Protein AF-A0A7S2FM42-F1 (afdb_monomer_lite)

pLDDT: mean 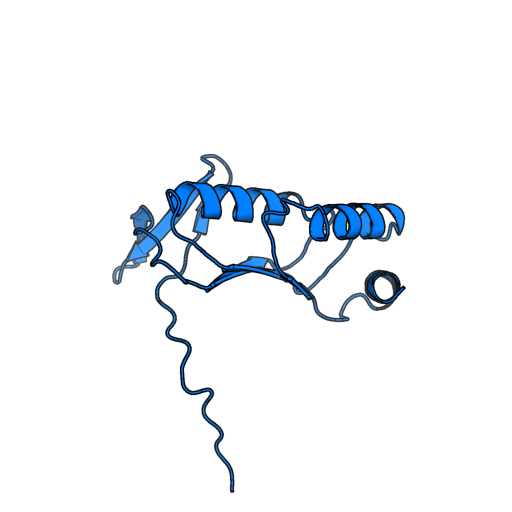88.16, std 14.54, range [32.62, 98.06]

Structure (mmCIF, N/CA/C/O backbone):
data_AF-A0A7S2FM42-F1
#
_entry.id   AF-A0A7S2FM42-F1
#
loop_
_atom_site.group_PDB
_atom_site.id
_atom_site.type_symbol
_atom_site.label_atom_id
_atom_site.label_alt_id
_atom_site.label_comp_id
_atom_site.label_asym_id
_atom_site.label_entity_id
_atom_site.label_seq_id
_atom_site.pdbx_PDB_ins_code
_atom_site.Cartn_x
_atom_site.Cartn_y
_atom_site.Cartn_z
_atom_site.occupancy
_atom_site.B_iso_or_equiv
_atom_site.auth_seq_id
_atom_site.auth_comp_id
_atom_site.auth_asym_id
_atom_site.auth_atom_id
_atom_site.pdbx_PDB_model_num
ATOM 1 N N . MET A 1 1 ? -29.085 -15.189 -14.850 1.00 33.75 1 MET A N 1
ATOM 2 C CA . MET A 1 1 ? -27.681 -15.634 -14.704 1.00 33.75 1 MET A CA 1
ATOM 3 C C . MET A 1 1 ? -26.796 -14.422 -14.967 1.00 33.75 1 MET A C 1
ATOM 5 O O . MET A 1 1 ? -27.003 -13.816 -16.000 1.00 33.75 1 MET A O 1
ATOM 9 N N . ALA A 1 2 ? -25.873 -13.952 -14.138 1.00 32.62 2 ALA A N 1
ATOM 10 C CA . ALA A 1 2 ? -25.564 -14.161 -12.731 1.00 32.62 2 ALA A CA 1
ATOM 11 C C . ALA A 1 2 ? -25.029 -12.802 -12.232 1.00 32.62 2 ALA A C 1
ATOM 13 O O . ALA A 1 2 ? -24.057 -12.291 -12.781 1.00 32.62 2 ALA A O 1
ATOM 14 N N . THR A 1 3 ? -25.687 -12.200 -11.241 1.00 33.09 3 THR A N 1
ATOM 15 C CA . THR A 1 3 ? -25.198 -10.997 -10.555 1.00 33.09 3 THR A CA 1
ATOM 16 C C . THR A 1 3 ? -24.491 -11.469 -9.295 1.00 33.09 3 THR A C 1
ATOM 18 O O . THR A 1 3 ? -25.123 -11.637 -8.253 1.00 33.09 3 THR A O 1
ATOM 21 N N . THR A 1 4 ? -23.196 -11.757 -9.383 1.00 38.56 4 THR A N 1
ATOM 22 C CA . THR A 1 4 ? -22.404 -12.071 -8.190 1.00 38.56 4 THR A CA 1
ATOM 23 C C . THR A 1 4 ? -21.999 -10.755 -7.535 1.00 38.56 4 THR A C 1
ATOM 25 O O . THR A 1 4 ? -20.973 -10.166 -7.854 1.00 38.56 4 THR A O 1
ATOM 28 N N . LEU A 1 5 ? -22.852 -10.268 -6.634 1.00 39.66 5 LEU A N 1
ATOM 29 C CA . LEU A 1 5 ? -22.467 -9.308 -5.602 1.00 39.66 5 LEU A CA 1
ATOM 30 C C . LEU A 1 5 ? -21.277 -9.892 -4.824 1.00 39.66 5 LEU A C 1
ATOM 32 O O . LEU A 1 5 ? -21.400 -10.982 -4.258 1.00 39.66 5 LEU A O 1
ATOM 36 N N . LEU A 1 6 ? -20.160 -9.158 -4.768 1.00 42.66 6 LEU A N 1
ATOM 37 C CA . LEU A 1 6 ? -19.118 -9.311 -3.746 1.00 42.66 6 LEU A CA 1
ATOM 38 C C . LEU A 1 6 ? -19.762 -9.061 -2.369 1.00 42.66 6 LEU A C 1
ATOM 40 O O . LEU A 1 6 ? -19.735 -7.956 -1.835 1.00 42.66 6 LEU A O 1
ATOM 44 N N . HIS A 1 7 ? -20.430 -10.075 -1.820 1.00 48.62 7 HIS A N 1
ATOM 45 C CA . HIS A 1 7 ? -20.963 -10.052 -0.465 1.00 48.62 7 HIS A CA 1
ATOM 46 C C . HIS A 1 7 ? -19.790 -10.098 0.521 1.00 48.62 7 HIS A C 1
ATOM 48 O O . HIS A 1 7 ? -19.074 -11.094 0.566 1.00 48.62 7 HIS A O 1
ATOM 54 N N . GLY A 1 8 ? -19.621 -9.053 1.337 1.00 56.41 8 GLY A N 1
ATOM 55 C CA . GLY A 1 8 ? -18.959 -9.200 2.641 1.00 56.41 8 GLY A CA 1
ATOM 56 C C . GLY A 1 8 ? -17.964 -8.122 3.064 1.00 56.41 8 GLY A C 1
ATOM 57 O O . GLY A 1 8 ? -17.691 -8.029 4.256 1.00 56.41 8 GLY A O 1
ATOM 58 N N . LEU A 1 9 ? -17.447 -7.281 2.164 1.00 59.00 9 LEU A N 1
ATOM 59 C CA . LEU A 1 9 ? -16.502 -6.225 2.555 1.00 59.00 9 LEU A CA 1
ATOM 60 C C . LEU A 1 9 ? -17.241 -4.908 2.804 1.00 59.00 9 LEU A C 1
ATOM 62 O O . LEU A 1 9 ? -17.676 -4.230 1.874 1.00 59.00 9 LEU A O 1
ATOM 66 N N . LYS A 1 10 ? -17.394 -4.547 4.079 1.00 74.69 10 LYS A N 1
ATOM 67 C CA . LYS A 1 10 ? -17.935 -3.251 4.490 1.00 74.69 10 LYS A CA 1
ATOM 68 C C . LYS A 1 10 ? -16.791 -2.244 4.572 1.00 74.69 10 LYS A C 1
ATOM 70 O O . LYS A 1 10 ? -15.897 -2.398 5.397 1.00 74.69 10 LYS A O 1
ATOM 75 N N . LEU A 1 11 ? -16.833 -1.198 3.748 1.00 80.50 11 LEU A N 1
ATOM 76 C CA . LEU A 1 11 ? -15.930 -0.061 3.912 1.00 80.50 11 LEU A CA 1
ATOM 77 C C . LEU A 1 11 ? -16.267 0.647 5.231 1.00 80.50 11 LEU A C 1
ATOM 79 O O . LEU A 1 11 ? -17.344 1.226 5.369 1.00 80.50 11 LEU A O 1
ATOM 83 N N . GLU A 1 12 ? -15.361 0.578 6.204 1.00 82.75 12 GLU A N 1
ATOM 84 C CA . GLU A 1 12 ? -15.565 1.205 7.515 1.00 82.75 12 GLU A CA 1
ATOM 85 C C . GLU A 1 12 ? -15.205 2.692 7.506 1.00 82.75 12 GLU A C 1
ATOM 87 O O . GLU A 1 12 ? -15.926 3.512 8.075 1.00 82.75 12 GLU A O 1
ATOM 92 N N . GLN A 1 13 ? -14.085 3.044 6.869 1.00 86.19 13 GLN A N 1
ATOM 93 C CA . GLN A 1 13 ? -13.562 4.407 6.858 1.00 86.19 13 GLN A CA 1
ATOM 94 C C . GLN A 1 13 ? -12.631 4.666 5.674 1.00 86.19 13 GLN A C 1
ATOM 96 O O . GLN A 1 13 ? -11.925 3.771 5.213 1.00 86.19 13 GLN A O 1
ATOM 101 N N . VAL A 1 14 ? -12.594 5.926 5.237 1.00 89.62 14 VAL A N 1
ATOM 102 C CA . VAL A 1 14 ? -11.571 6.454 4.329 1.00 89.62 14 VAL A CA 1
ATOM 103 C C . VAL A 1 14 ? -10.648 7.348 5.142 1.00 89.62 14 VAL A C 1
ATOM 105 O O . VAL A 1 14 ? -11.099 8.306 5.778 1.00 89.62 14 VAL A O 1
ATOM 108 N N . LEU A 1 15 ? -9.361 7.016 5.124 1.00 91.69 15 LEU A N 1
ATOM 109 C CA . LEU A 1 15 ? -8.328 7.734 5.854 1.00 91.69 15 LEU A CA 1
ATOM 110 C C . LEU A 1 15 ? -7.390 8.449 4.890 1.00 91.69 15 LEU A C 1
ATOM 112 O O . LEU A 1 15 ? -7.035 7.930 3.836 1.00 91.69 15 LEU A O 1
ATOM 116 N N . PHE A 1 16 ? -6.954 9.631 5.300 1.00 90.12 16 PHE A N 1
ATOM 117 C CA . PHE A 1 16 ? -5.937 10.423 4.632 1.00 90.12 16 PHE A CA 1
ATOM 118 C C . PHE A 1 16 ? -4.750 10.563 5.575 1.00 90.12 16 PHE A C 1
ATOM 120 O O . PHE A 1 16 ? -4.923 10.884 6.753 1.00 90.12 16 PHE A O 1
ATOM 127 N N . ILE A 1 17 ? -3.546 10.341 5.058 1.00 88.12 17 ILE A N 1
ATOM 128 C CA . ILE A 1 17 ? -2.315 10.613 5.797 1.00 88.12 17 ILE A CA 1
ATOM 129 C C . ILE A 1 17 ? -1.868 12.021 5.443 1.00 88.12 17 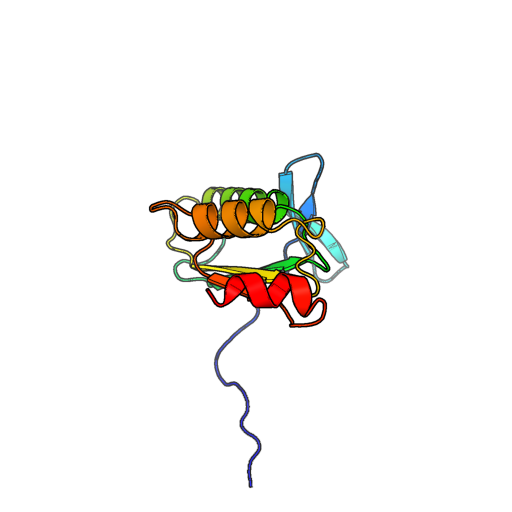ILE A C 1
ATOM 131 O O . ILE A 1 17 ? -1.577 12.331 4.288 1.00 88.12 17 ILE A O 1
ATOM 135 N N . ASP A 1 18 ? -1.812 12.875 6.453 1.00 84.50 18 ASP A N 1
ATOM 136 C CA . ASP A 1 18 ? -1.220 14.195 6.332 1.00 84.50 18 ASP A CA 1
ATOM 137 C C . ASP A 1 18 ? 0.304 14.051 6.205 1.00 84.50 18 ASP A C 1
ATOM 139 O O . ASP A 1 18 ? 0.955 13.489 7.087 1.00 84.50 18 ASP A O 1
ATOM 143 N N . LYS A 1 19 ? 0.875 14.497 5.082 1.00 73.75 19 LYS A N 1
ATOM 144 C CA . LYS A 1 19 ? 2.291 14.254 4.757 1.00 73.75 19 LYS A CA 1
ATOM 145 C C . LYS A 1 19 ? 3.253 14.997 5.690 1.00 73.75 19 LYS A C 1
ATOM 147 O O . LYS A 1 19 ? 4.348 14.491 5.932 1.00 73.75 19 LYS A O 1
ATOM 152 N N . ASP A 1 20 ? 2.830 16.131 6.243 1.00 79.88 20 ASP A N 1
ATOM 153 C CA . ASP A 1 20 ? 3.664 16.978 7.098 1.00 79.88 20 ASP A CA 1
ATOM 154 C C . ASP A 1 20 ? 3.654 16.475 8.543 1.00 79.88 20 ASP A C 1
ATOM 156 O O . ASP A 1 20 ? 4.692 16.350 9.191 1.00 79.88 20 ASP A O 1
ATOM 160 N N . THR A 1 21 ? 2.468 16.131 9.044 1.00 82.12 21 THR A N 1
ATOM 161 C CA . THR A 1 21 ? 2.265 15.738 10.447 1.00 82.12 21 THR A CA 1
ATOM 162 C C . THR A 1 21 ? 2.269 14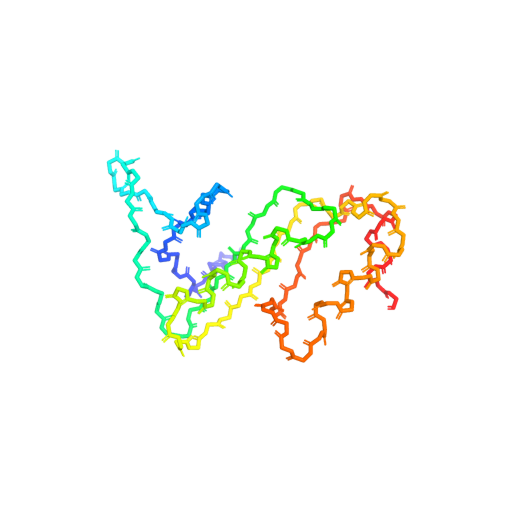.228 10.667 1.00 82.12 21 THR A C 1
ATOM 164 O O . THR A 1 21 ? 2.335 13.777 11.810 1.00 82.12 21 THR A O 1
ATOM 167 N N . ARG A 1 22 ? 2.182 13.433 9.592 1.00 79.62 22 ARG A N 1
ATOM 168 C CA . ARG A 1 22 ? 1.998 11.969 9.611 1.00 79.62 22 ARG A CA 1
ATOM 169 C C . ARG A 1 22 ? 0.778 11.517 10.417 1.00 79.62 22 ARG A C 1
ATOM 171 O O . ARG A 1 22 ? 0.728 10.389 10.901 1.00 79.62 22 ARG A O 1
ATOM 178 N N . GLN A 1 23 ? -0.209 12.396 10.572 1.00 86.81 23 GLN A N 1
ATOM 179 C CA . GLN A 1 23 ? -1.448 12.088 11.274 1.00 86.81 23 GLN A CA 1
ATOM 180 C C . GLN A 1 23 ? -2.465 11.468 10.318 1.00 86.81 23 GLN A C 1
ATOM 182 O O . GLN A 1 23 ? -2.649 11.943 9.195 1.00 86.81 23 GLN A O 1
ATOM 187 N N . LEU A 1 24 ? -3.158 10.434 10.797 1.00 91.56 24 LEU A N 1
ATOM 188 C CA . LEU A 1 24 ? -4.314 9.864 10.117 1.00 91.56 24 LEU A CA 1
ATOM 189 C C . LEU A 1 24 ? -5.540 10.733 10.386 1.00 91.56 24 LEU A C 1
ATOM 191 O O . LEU A 1 24 ? -5.925 10.981 11.533 1.00 91.56 24 LEU A O 1
ATOM 195 N N . LYS A 1 25 ? -6.159 11.186 9.303 1.00 91.31 25 LYS A N 1
ATOM 196 C CA . LYS A 1 25 ? -7.348 12.029 9.315 1.00 91.31 25 LYS A CA 1
ATOM 197 C C . LYS A 1 25 ? -8.460 11.341 8.538 1.00 91.31 25 LYS A C 1
ATOM 199 O O . LYS A 1 25 ? -8.203 10.580 7.613 1.00 91.31 25 LYS A O 1
ATOM 204 N N . SER A 1 26 ? -9.698 11.626 8.894 1.00 90.19 26 SER A N 1
ATOM 205 C CA . SER A 1 26 ? -10.880 11.234 8.130 1.00 90.19 26 SER A CA 1
ATOM 206 C C . SER A 1 26 ? -11.709 12.474 7.815 1.00 90.19 26 SER A C 1
ATOM 208 O O . SER A 1 26 ? -11.418 13.567 8.311 1.00 90.19 26 SER A O 1
ATOM 210 N N . ARG A 1 27 ? -12.718 12.323 6.961 1.00 87.75 27 ARG A N 1
ATOM 211 C CA . ARG A 1 27 ? -13.753 13.340 6.779 1.00 87.75 27 ARG A CA 1
ATOM 212 C C . ARG A 1 27 ? -15.052 12.821 7.374 1.00 87.75 27 ARG A C 1
ATOM 214 O O . ARG A 1 27 ? -15.396 11.662 7.149 1.00 87.75 27 ARG A O 1
ATOM 221 N N . ASP A 1 28 ? -15.733 13.654 8.150 1.00 85.00 28 ASP A N 1
ATOM 222 C CA . ASP A 1 28 ? -17.080 13.341 8.625 1.00 85.00 28 ASP A CA 1
ATOM 223 C C . ASP A 1 28 ? -18.129 13.516 7.509 1.00 85.00 28 ASP A C 1
ATOM 225 O O . ASP A 1 28 ? -17.796 13.807 6.356 1.00 85.00 28 ASP A O 1
ATOM 229 N N . SER A 1 29 ? -19.404 13.300 7.845 1.00 84.25 29 SER A N 1
ATOM 230 C CA . SER A 1 29 ? -20.528 13.426 6.907 1.00 84.25 29 SER A CA 1
ATOM 231 C C . SER A 1 29 ? -20.669 14.823 6.304 1.00 84.25 29 SER A C 1
ATOM 233 O O . SER A 1 29 ? -21.204 14.949 5.206 1.00 84.25 29 SER A O 1
ATOM 235 N N . ASP A 1 30 ? -20.154 15.846 6.987 1.00 87.75 30 ASP A N 1
ATOM 236 C CA . ASP A 1 30 ? -20.198 17.243 6.554 1.00 87.75 30 ASP A CA 1
ATOM 237 C C . ASP A 1 30 ? -18.913 17.642 5.802 1.00 87.75 30 ASP A C 1
ATOM 239 O O . ASP A 1 30 ? -18.715 18.800 5.430 1.00 87.75 30 ASP A O 1
ATOM 243 N N . GLY A 1 31 ? -18.015 16.678 5.564 1.00 84.31 31 GLY A N 1
ATOM 244 C CA . GLY A 1 31 ? -16.754 16.869 4.857 1.00 84.31 31 GLY A CA 1
ATOM 245 C C . GLY A 1 31 ? -15.653 17.516 5.698 1.00 84.31 31 GLY A C 1
ATOM 246 O O . GLY A 1 31 ? -14.574 17.796 5.163 1.00 84.31 31 GLY A O 1
ATOM 247 N N . LYS A 1 32 ? -15.877 17.742 6.998 1.00 88.19 32 LYS A N 1
ATOM 248 C CA . LYS A 1 32 ? -14.888 18.339 7.893 1.00 88.19 32 LYS A CA 1
ATOM 249 C C . LYS A 1 32 ? -13.810 17.319 8.231 1.00 88.19 32 LYS A C 1
ATOM 251 O O . LYS A 1 32 ? -14.073 16.151 8.505 1.00 88.19 32 LYS A O 1
ATOM 256 N N . VAL A 1 33 ? -12.566 17.788 8.227 1.00 86.44 33 VAL A N 1
ATOM 257 C CA . VAL A 1 33 ? -11.410 16.967 8.576 1.00 86.44 33 VAL A CA 1
ATOM 258 C C . VAL A 1 33 ? -11.379 16.742 10.086 1.00 86.44 33 VAL A C 1
ATOM 260 O O . VAL A 1 33 ? -11.310 17.694 10.865 1.00 86.44 33 VAL A O 1
ATOM 263 N N . VAL A 1 34 ? -11.407 15.476 10.490 1.00 88.88 34 VAL A N 1
ATOM 264 C CA . VAL A 1 34 ? -11.356 15.029 11.886 1.00 88.88 34 VAL A CA 1
ATOM 265 C C . VAL A 1 34 ? -10.267 13.970 12.059 1.00 88.88 34 VAL A C 1
ATOM 267 O O . VAL A 1 34 ? -9.763 13.413 11.083 1.00 88.88 34 VAL A O 1
ATOM 270 N N . TYR A 1 35 ? -9.879 13.680 13.300 1.00 86.50 35 TYR A N 1
ATOM 271 C CA . TYR A 1 35 ? -8.937 12.595 13.578 1.00 86.50 35 TYR A CA 1
ATOM 272 C C . TYR A 1 35 ? -9.523 11.232 13.195 1.00 86.50 35 TYR A C 1
ATOM 274 O O . TYR A 1 35 ? -10.734 11.016 13.274 1.00 86.50 35 TYR A O 1
ATOM 282 N N . ALA A 1 36 ? -8.661 10.317 12.752 1.00 87.12 36 ALA A N 1
ATOM 283 C CA . ALA A 1 36 ? -9.064 8.954 12.436 1.00 87.12 36 ALA A CA 1
ATOM 284 C C . ALA A 1 36 ? -9.614 8.232 13.673 1.00 87.12 36 ALA A C 1
ATOM 286 O O . ALA A 1 36 ? -9.069 8.343 14.773 1.00 87.12 36 ALA A O 1
ATOM 287 N N . LYS A 1 37 ? -10.684 7.459 13.477 1.00 86.88 37 LYS A N 1
ATOM 288 C CA . LYS A 1 37 ? -11.214 6.569 14.514 1.00 86.88 37 LYS A CA 1
ATOM 289 C C . LYS A 1 37 ? -10.269 5.374 14.694 1.00 86.88 37 LYS A C 1
ATOM 291 O O . LYS A 1 37 ? -9.527 5.048 13.760 1.00 86.88 37 LYS A O 1
ATOM 296 N N . PRO A 1 38 ? -10.277 4.706 15.861 1.00 85.88 38 PRO A N 1
ATOM 297 C CA . PRO A 1 38 ? -9.566 3.443 16.030 1.00 85.88 38 PRO A CA 1
ATOM 298 C C . PRO A 1 38 ? -9.943 2.439 14.935 1.00 85.88 38 PRO A C 1
ATOM 300 O O . PRO A 1 38 ? -11.075 2.440 14.449 1.00 85.88 38 PRO A O 1
ATOM 303 N N . VAL A 1 39 ? -8.984 1.609 14.534 1.00 87.44 39 VAL A N 1
ATOM 304 C CA . VAL A 1 39 ? -9.215 0.525 13.573 1.00 87.44 39 VAL A CA 1
ATOM 305 C C . VAL A 1 39 ? -9.633 -0.731 14.327 1.00 87.44 39 VAL A C 1
ATOM 307 O O . VAL A 1 39 ? -9.026 -1.064 15.343 1.00 87.44 39 VAL A O 1
ATOM 310 N N . SER A 1 40 ? -10.662 -1.410 13.825 1.00 86.81 40 SER A N 1
ATOM 311 C CA . SER A 1 40 ? -11.165 -2.667 14.379 1.00 86.81 40 SER A CA 1
ATOM 312 C C . SER A 1 40 ? -10.101 -3.774 14.330 1.00 86.81 40 SER A C 1
ATOM 314 O O . SER A 1 40 ? -9.316 -3.858 13.383 1.00 86.81 40 SER A O 1
ATOM 316 N N . GLU A 1 41 ? -10.090 -4.660 15.325 1.00 89.25 41 GLU A N 1
ATOM 317 C CA . GLU A 1 41 ? -9.272 -5.875 15.275 1.00 89.25 41 GLU A CA 1
ATOM 318 C C . GLU A 1 41 ? -9.695 -6.762 14.091 1.00 89.25 41 GLU A C 1
ATOM 320 O O . GLU A 1 41 ? -10.879 -6.893 13.783 1.00 89.25 41 GLU A O 1
ATOM 325 N N . GLY A 1 42 ? -8.718 -7.334 13.391 1.00 89.69 42 GLY A N 1
ATOM 326 C CA . GLY A 1 42 ? -8.919 -8.116 12.172 1.00 89.69 42 GLY A CA 1
ATOM 327 C C . GLY A 1 42 ? -9.202 -7.281 10.920 1.00 89.69 42 GLY A C 1
ATOM 328 O O . GLY A 1 42 ? -9.421 -7.856 9.854 1.00 89.69 42 GLY A O 1
ATOM 329 N N . ALA A 1 43 ? -9.194 -5.945 11.004 1.00 90.88 43 ALA A N 1
ATOM 330 C CA . ALA A 1 43 ? -9.467 -5.100 9.847 1.00 90.88 43 ALA A CA 1
ATOM 331 C C . ALA A 1 43 ? -8.420 -5.274 8.737 1.00 90.88 43 ALA A C 1
ATOM 333 O O . ALA A 1 43 ? -7.218 -5.416 8.986 1.00 90.88 43 ALA A O 1
ATOM 334 N N . HIS A 1 44 ? -8.888 -5.176 7.493 1.00 93.69 44 HIS A N 1
ATOM 335 C CA . HIS A 1 44 ? -8.035 -5.083 6.315 1.00 93.69 44 HIS A CA 1
ATOM 336 C C . HIS A 1 44 ? -7.944 -3.626 5.864 1.00 93.69 44 HIS A C 1
ATOM 338 O O . HIS A 1 44 ? -8.935 -3.009 5.477 1.00 93.69 44 HIS A O 1
ATOM 344 N N . VAL A 1 45 ? -6.739 -3.071 5.921 1.00 94.75 45 VAL A N 1
ATOM 345 C CA . VAL A 1 45 ? -6.408 -1.736 5.438 1.00 94.75 45 VAL A CA 1
ATOM 346 C C . VAL A 1 45 ? -5.781 -1.832 4.052 1.00 94.75 45 VAL A C 1
ATOM 348 O O . VAL A 1 45 ? -4.765 -2.503 3.866 1.00 94.75 45 VAL A O 1
ATOM 351 N N . LEU A 1 46 ? -6.356 -1.109 3.092 1.00 96.31 46 LEU A N 1
ATOM 352 C CA . LEU A 1 46 ? -5.782 -0.911 1.767 1.00 96.31 46 LEU A CA 1
ATOM 353 C C . LEU A 1 46 ? -5.191 0.499 1.664 1.00 96.31 46 LEU A C 1
ATOM 355 O O . LEU A 1 46 ? -5.913 1.489 1.755 1.00 96.31 46 LEU A O 1
ATOM 359 N N . ILE A 1 47 ? -3.883 0.584 1.443 1.00 96.75 47 ILE A N 1
ATOM 360 C CA . ILE A 1 47 ? -3.190 1.824 1.086 1.00 96.75 47 ILE A CA 1
ATOM 361 C C . ILE A 1 47 ? -3.268 1.963 -0.432 1.00 96.75 47 ILE A C 1
ATOM 363 O O . ILE A 1 47 ? -2.769 1.098 -1.145 1.00 96.75 47 ILE A O 1
ATOM 367 N N . ALA A 1 48 ? -3.883 3.034 -0.922 1.00 95.62 48 ALA A N 1
ATOM 368 C CA . ALA A 1 48 ? -3.994 3.308 -2.350 1.00 95.62 48 ALA A CA 1
ATOM 369 C C . ALA A 1 48 ? -3.205 4.571 -2.711 1.00 95.62 48 ALA A C 1
ATOM 371 O O . ALA A 1 48 ? -3.353 5.595 -2.043 1.00 95.62 48 ALA A O 1
ATOM 372 N N . ASP A 1 49 ? -2.398 4.494 -3.767 1.00 95.62 49 ASP A N 1
ATOM 373 C CA . ASP A 1 49 ? -1.710 5.642 -4.370 1.00 95.62 49 ASP A CA 1
ATOM 374 C C . ASP A 1 49 ? -1.785 5.541 -5.902 1.00 95.62 49 ASP A C 1
ATOM 376 O O . ASP A 1 49 ? -2.019 4.462 -6.458 1.00 95.62 49 ASP A O 1
ATOM 380 N N . ASP A 1 50 ? -1.620 6.650 -6.613 1.00 96.44 50 ASP A N 1
ATOM 381 C CA . ASP A 1 50 ? -1.649 6.640 -8.079 1.00 96.44 50 ASP A CA 1
ATOM 382 C C . ASP A 1 50 ? -0.365 6.028 -8.659 1.00 96.44 50 ASP A C 1
ATOM 384 O O . ASP A 1 50 ? -0.429 5.177 -9.552 1.00 96.44 50 ASP A O 1
ATOM 388 N N . PHE A 1 51 ? 0.795 6.371 -8.097 1.00 97.00 51 PHE A N 1
ATOM 389 C CA . PHE A 1 51 ? 2.078 5.789 -8.466 1.00 97.00 51 PHE A CA 1
ATOM 390 C C . PHE A 1 51 ? 3.035 5.626 -7.284 1.00 97.00 51 PHE A C 1
ATOM 392 O O . PHE A 1 51 ? 2.907 6.249 -6.233 1.00 97.00 51 PHE A O 1
ATOM 399 N N . THR A 1 52 ? 4.075 4.813 -7.470 1.00 97.12 52 THR A N 1
ATOM 400 C CA . THR A 1 52 ? 5.222 4.825 -6.560 1.00 97.12 52 THR A CA 1
ATOM 401 C C . THR A 1 52 ? 6.545 4.597 -7.278 1.00 97.12 52 THR A C 1
ATOM 403 O O . THR A 1 52 ? 6.630 3.827 -8.232 1.00 97.12 52 THR A O 1
ATOM 406 N N . ASN A 1 53 ? 7.592 5.267 -6.793 1.00 95.12 53 ASN A N 1
ATOM 407 C CA . ASN A 1 53 ? 8.970 5.025 -7.213 1.00 95.12 53 ASN A CA 1
ATOM 408 C C . ASN A 1 53 ? 9.590 3.927 -6.344 1.00 95.12 53 ASN A C 1
ATOM 410 O O . ASN A 1 53 ? 9.747 2.799 -6.777 1.00 95.12 53 ASN A O 1
ATOM 414 N N . SER A 1 54 ? 9.903 4.230 -5.086 1.00 91.19 54 SER A N 1
ATOM 415 C CA . SER A 1 54 ? 10.595 3.300 -4.183 1.00 91.19 54 SER A CA 1
ATOM 416 C C . SER A 1 54 ? 9.679 2.563 -3.203 1.00 91.19 54 SER A C 1
ATOM 418 O O . SER A 1 54 ? 10.170 1.807 -2.370 1.00 91.19 54 SER A O 1
ATOM 420 N N . GLY A 1 55 ? 8.377 2.864 -3.183 1.00 94.62 55 GLY A N 1
ATOM 421 C CA . GLY A 1 55 ? 7.459 2.379 -2.151 1.00 94.62 55 GLY A CA 1
ATOM 422 C C . GLY A 1 55 ? 7.608 3.039 -0.778 1.00 94.62 55 GLY A C 1
ATOM 423 O O . GLY A 1 55 ? 6.820 2.742 0.114 1.00 94.62 55 GLY A O 1
ATOM 424 N N . SER A 1 56 ? 8.572 3.946 -0.569 1.00 93.81 56 SER A N 1
ATOM 425 C CA . SER A 1 56 ? 8.864 4.511 0.762 1.00 93.81 56 SER A CA 1
ATOM 426 C C . SER A 1 56 ? 7.634 5.128 1.433 1.00 93.81 56 SER A C 1
ATOM 428 O O . SER A 1 56 ? 7.406 4.903 2.619 1.00 93.81 56 SER A O 1
ATOM 430 N N . THR A 1 57 ? 6.813 5.863 0.678 1.00 93.19 57 THR A N 1
ATOM 431 C CA . THR A 1 57 ? 5.558 6.442 1.180 1.00 93.19 57 THR A CA 1
ATOM 432 C C . THR A 1 57 ? 4.558 5.363 1.599 1.00 93.19 57 THR A C 1
ATOM 434 O O . THR A 1 57 ? 3.932 5.507 2.644 1.00 93.19 57 THR A O 1
ATOM 437 N N . LEU A 1 58 ? 4.459 4.261 0.846 1.00 96.44 58 LEU A N 1
ATOM 438 C CA . LEU A 1 58 ? 3.565 3.140 1.153 1.00 96.44 58 LEU A CA 1
ATOM 439 C C . LEU A 1 58 ? 3.986 2.439 2.449 1.00 96.44 58 LEU A C 1
ATOM 441 O O . LEU A 1 58 ? 3.162 2.230 3.334 1.00 96.44 58 LEU A O 1
ATOM 445 N N . PHE A 1 59 ? 5.277 2.131 2.600 1.00 96.88 59 PHE A N 1
ATOM 446 C CA . PHE A 1 59 ? 5.794 1.507 3.822 1.00 96.88 59 PHE A CA 1
ATOM 447 C C . PHE A 1 59 ? 5.620 2.422 5.043 1.00 96.88 59 PHE A C 1
ATOM 449 O O . PHE A 1 59 ? 5.137 1.976 6.079 1.00 96.88 59 PHE A O 1
ATOM 456 N N . ASN A 1 60 ? 5.912 3.721 4.907 1.00 94.56 60 ASN A N 1
ATOM 457 C CA . ASN A 1 60 ? 5.694 4.694 5.983 1.00 94.56 60 ASN A CA 1
ATOM 458 C C . ASN A 1 60 ? 4.207 4.827 6.360 1.00 94.56 60 ASN A C 1
ATOM 460 O O . ASN A 1 60 ? 3.874 5.035 7.531 1.00 94.56 60 ASN A O 1
ATOM 464 N N . ALA A 1 61 ? 3.308 4.720 5.378 1.00 94.50 61 ALA A N 1
ATOM 465 C CA . ALA A 1 61 ? 1.870 4.706 5.603 1.00 94.50 61 ALA A CA 1
ATOM 466 C C . ALA A 1 61 ? 1.436 3.444 6.361 1.00 94.50 61 ALA A C 1
ATOM 468 O O . ALA A 1 61 ? 0.689 3.545 7.334 1.00 94.50 61 ALA A O 1
ATOM 469 N N . ALA A 1 62 ? 1.964 2.279 5.984 1.00 95.69 62 ALA A N 1
ATOM 470 C CA . ALA A 1 62 ? 1.710 1.020 6.675 1.00 95.69 62 ALA A CA 1
ATOM 471 C C . ALA A 1 62 ? 2.206 1.051 8.129 1.00 95.69 62 ALA A C 1
ATOM 473 O O . ALA A 1 62 ? 1.470 0.662 9.035 1.00 95.69 62 ALA A O 1
ATOM 474 N N . ASP A 1 63 ? 3.395 1.603 8.380 1.00 94.50 63 ASP A N 1
ATOM 475 C CA . ASP A 1 63 ? 3.920 1.799 9.736 1.00 94.50 63 ASP A CA 1
ATOM 476 C C . ASP A 1 63 ? 3.040 2.731 10.571 1.00 94.50 63 ASP A C 1
ATOM 478 O O . ASP A 1 63 ? 2.736 2.451 11.733 1.00 94.50 63 ASP A O 1
ATOM 482 N N . THR A 1 64 ?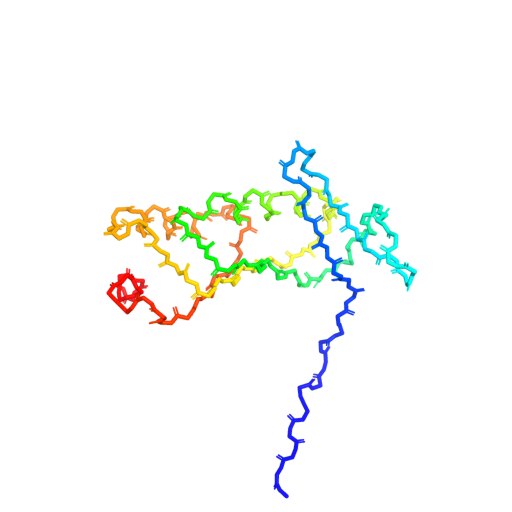 2.612 3.849 9.980 1.00 93.44 64 THR A N 1
ATOM 483 C CA . THR A 1 64 ? 1.674 4.784 10.618 1.00 93.44 64 THR A CA 1
ATOM 484 C C . THR A 1 64 ? 0.375 4.071 10.984 1.00 93.44 64 THR A C 1
ATOM 486 O O . THR A 1 64 ? -0.128 4.229 12.098 1.00 93.44 64 THR A O 1
ATOM 489 N N . MET A 1 65 ? -0.132 3.230 10.081 1.00 93.31 65 MET A N 1
ATOM 490 C CA . MET A 1 65 ? -1.361 2.486 10.304 1.00 93.31 65 MET A CA 1
ATOM 491 C C . MET A 1 65 ? -1.223 1.464 11.438 1.00 93.31 65 MET A C 1
ATOM 493 O O . MET A 1 65 ? -2.076 1.405 12.322 1.00 93.31 65 MET A O 1
ATOM 497 N N . ARG A 1 66 ? -0.126 0.699 11.468 1.00 92.56 66 ARG A N 1
ATOM 498 C CA . ARG A 1 66 ? 0.139 -0.278 12.536 1.00 92.56 66 ARG A CA 1
ATOM 499 C C . ARG A 1 66 ? 0.272 0.380 13.907 1.00 92.56 66 ARG A C 1
ATOM 501 O O . ARG A 1 66 ? -0.244 -0.149 14.887 1.00 92.56 66 ARG A O 1
ATOM 508 N N . LYS A 1 67 ? 0.895 1.560 13.983 1.00 91.81 67 LYS A N 1
ATOM 509 C CA . LYS A 1 67 ? 0.969 2.349 15.227 1.00 91.81 67 LYS A CA 1
ATOM 510 C C . LYS A 1 67 ? -0.411 2.807 15.693 1.00 91.81 67 LYS A C 1
ATOM 512 O O . LYS A 1 67 ? -0.724 2.712 16.876 1.00 91.81 67 LYS A O 1
ATOM 517 N N . HIS A 1 68 ? -1.245 3.272 14.767 1.00 90.88 68 HIS A N 1
ATOM 518 C CA . HIS A 1 68 ? -2.608 3.714 15.071 1.00 90.88 68 HIS A CA 1
ATOM 519 C C . HIS A 1 68 ? -3.547 2.565 15.451 1.00 90.88 68 HIS A C 1
ATOM 521 O O . HIS A 1 68 ? -4.474 2.776 16.223 1.00 90.88 68 HIS A O 1
ATOM 527 N N . ALA A 1 69 ? -3.285 1.341 14.988 1.00 91.31 69 ALA A N 1
ATOM 528 C CA . ALA A 1 69 ? -4.017 0.151 15.426 1.00 91.31 69 ALA A CA 1
ATOM 529 C C . ALA A 1 69 ? -3.732 -0.250 16.890 1.00 91.31 69 ALA A C 1
ATOM 531 O O . ALA A 1 69 ? -4.419 -1.122 17.418 1.00 91.31 69 ALA A O 1
ATOM 532 N N . GLN A 1 70 ? -2.744 0.373 17.553 1.00 86.19 70 GLN A N 1
ATOM 533 C CA . GLN A 1 70 ? -2.439 0.211 18.985 1.00 86.19 70 GLN A CA 1
ATOM 534 C C . GLN A 1 70 ? -2.316 -1.256 19.448 1.00 86.19 70 GLN A C 1
ATOM 536 O O . GLN A 1 70 ? -2.705 -1.603 20.558 1.00 86.19 70 GLN A O 1
ATOM 541 N N . GLY A 1 71 ? -1.758 -2.122 18.598 1.00 80.81 71 GLY A N 1
ATOM 542 C CA . GLY A 1 71 ? -1.572 -3.548 18.894 1.00 80.81 71 GLY A CA 1
ATOM 543 C C . GLY A 1 71 ? -2.703 -4.461 18.415 1.00 80.81 71 GLY A C 1
ATOM 544 O O . GLY A 1 71 ? -2.541 -5.676 18.473 1.00 80.81 71 GLY A O 1
ATOM 545 N N . SER A 1 72 ? -3.798 -3.910 17.881 1.00 86.19 72 SER A N 1
ATOM 546 C CA . SER A 1 72 ? -4.822 -4.703 17.194 1.00 86.19 72 SER A CA 1
ATOM 547 C C . SER A 1 72 ? -4.211 -5.387 15.972 1.00 86.19 72 SER A C 1
ATOM 549 O O . SER A 1 72 ? -3.501 -4.753 15.183 1.00 86.19 72 SER A O 1
ATOM 551 N N . ALA A 1 73 ? -4.493 -6.677 15.797 1.00 90.19 73 ALA A N 1
ATOM 552 C CA . ALA A 1 73 ? -4.068 -7.401 14.609 1.00 90.19 73 ALA A CA 1
ATOM 553 C C . ALA A 1 73 ? -4.792 -6.825 1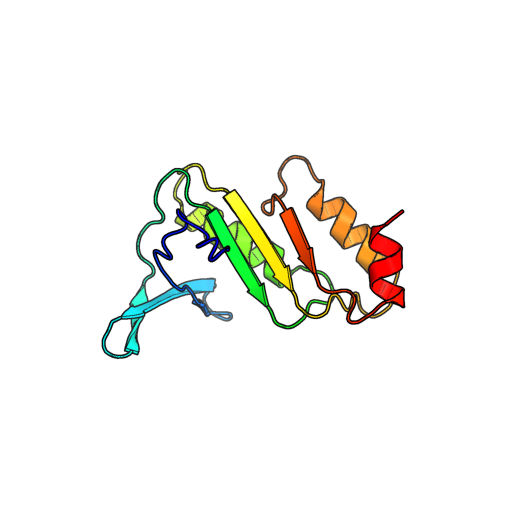3.385 1.00 90.19 73 ALA A C 1
ATOM 555 O O . ALA A 1 73 ? -6.015 -6.874 13.311 1.00 90.19 73 ALA A O 1
ATOM 556 N N . ILE A 1 74 ? -4.045 -6.265 12.434 1.00 94.06 74 ILE A N 1
ATOM 557 C CA . ILE A 1 74 ? -4.585 -5.747 11.171 1.00 94.06 74 ILE A CA 1
ATOM 558 C C . ILE A 1 74 ? -3.836 -6.355 9.989 1.00 94.06 74 ILE A C 1
ATOM 560 O O . ILE A 1 74 ? -2.637 -6.640 10.069 1.00 94.06 74 ILE A O 1
ATOM 564 N N . HIS A 1 75 ? -4.535 -6.494 8.869 1.00 95.12 75 HIS A N 1
ATOM 565 C CA . HIS A 1 75 ? -3.938 -6.823 7.582 1.00 95.12 75 HIS A CA 1
ATOM 566 C C . HIS A 1 75 ? -3.736 -5.531 6.796 1.00 95.12 75 HIS A C 1
ATOM 568 O O . HIS A 1 75 ? -4.674 -4.758 6.639 1.00 95.12 75 HIS A O 1
ATOM 574 N N . VAL A 1 76 ? -2.525 -5.278 6.301 1.00 96.69 76 VAL A N 1
ATOM 575 C CA . VAL A 1 76 ? -2.232 -4.086 5.492 1.00 96.69 76 VAL A CA 1
ATOM 576 C C . VAL A 1 76 ? -1.771 -4.528 4.114 1.00 96.69 76 VAL A C 1
ATOM 578 O O . VAL A 1 76 ? -0.783 -5.250 3.998 1.00 96.69 76 VAL A O 1
ATOM 581 N N . SER A 1 77 ? -2.462 -4.077 3.075 1.00 97.81 77 SER A N 1
ATOM 582 C CA . SER A 1 77 ? -2.025 -4.214 1.687 1.00 97.81 77 SER A CA 1
ATOM 583 C C . SER A 1 77 ? -1.853 -2.850 1.038 1.00 97.81 77 SER A C 1
ATOM 585 O O . SER A 1 77 ? -2.465 -1.871 1.465 1.00 97.81 77 SER A O 1
ATOM 587 N N . ALA A 1 78 ? -1.061 -2.789 -0.024 1.00 98.06 78 ALA A N 1
ATOM 588 C CA . ALA A 1 78 ? -0.928 -1.601 -0.852 1.00 98.06 78 ALA A CA 1
ATOM 589 C C . ALA A 1 78 ? -1.343 -1.896 -2.295 1.00 98.06 78 ALA A C 1
ATOM 591 O O . ALA A 1 78 ? -1.043 -2.963 -2.823 1.00 98.06 78 ALA A O 1
ATOM 592 N N . TYR A 1 79 ? -2.017 -0.937 -2.919 1.00 97.81 79 TYR A N 1
ATOM 593 C CA . TYR A 1 79 ? -2.309 -0.919 -4.343 1.00 97.81 79 TYR A CA 1
ATOM 594 C C . TYR A 1 79 ? -1.782 0.377 -4.956 1.00 97.81 79 TYR A C 1
ATOM 596 O O . TYR A 1 79 ? -2.034 1.461 -4.425 1.00 97.81 79 TYR A O 1
ATOM 604 N N . VAL A 1 80 ? -1.090 0.268 -6.087 1.00 97.88 80 VAL A N 1
ATOM 605 C CA . VAL A 1 80 ? -0.737 1.424 -6.920 1.00 97.88 80 VAL A CA 1
ATOM 606 C C . VAL A 1 80 ? -1.132 1.193 -8.364 1.00 97.88 80 VAL A C 1
ATOM 608 O O . VAL A 1 80 ? -1.015 0.082 -8.874 1.00 97.88 80 VAL A O 1
ATOM 611 N N . THR A 1 81 ? -1.551 2.246 -9.061 1.00 98.00 81 THR A N 1
ATOM 612 C CA . THR A 1 81 ? -1.805 2.106 -10.502 1.00 98.00 81 THR A CA 1
ATOM 613 C C . THR A 1 81 ? -0.480 1.948 -11.243 1.00 98.00 81 THR A C 1
ATOM 615 O O . THR A 1 81 ? -0.316 0.983 -11.986 1.00 98.00 81 THR A O 1
ATOM 618 N N . HIS A 1 82 ? 0.500 2.814 -10.977 1.00 97.81 82 HIS A N 1
ATOM 619 C CA . HIS A 1 82 ? 1.790 2.813 -11.669 1.00 97.81 82 HIS A CA 1
ATOM 620 C C . HIS A 1 82 ? 2.949 2.477 -10.720 1.00 97.81 82 HIS A C 1
ATOM 622 O O . HIS A 1 82 ? 3.362 3.302 -9.900 1.00 97.81 82 HIS A O 1
ATOM 628 N N . PHE A 1 83 ? 3.527 1.279 -10.844 1.00 97.75 83 PHE A N 1
ATOM 629 C CA . PHE A 1 83 ? 4.796 0.976 -10.181 1.00 97.75 83 PHE A CA 1
ATOM 630 C C . PHE A 1 83 ? 5.958 1.426 -11.067 1.00 97.75 83 PHE A C 1
ATOM 632 O O . PHE A 1 83 ? 6.357 0.726 -11.988 1.00 97.75 83 PHE A O 1
ATOM 639 N N . VAL A 1 84 ? 6.451 2.640 -10.822 1.00 97.62 84 VAL A N 1
ATOM 640 C CA . VAL A 1 84 ? 7.415 3.319 -11.699 1.00 97.62 84 VAL A CA 1
ATOM 641 C C . VAL A 1 84 ? 8.832 2.816 -11.463 1.00 97.62 84 VAL A C 1
ATOM 643 O O . VAL A 1 84 ? 9.591 2.680 -12.416 1.00 97.62 84 VAL A O 1
ATOM 646 N N . ALA A 1 85 ? 9.216 2.588 -10.200 1.00 96.38 85 ALA A N 1
ATOM 647 C CA . ALA A 1 85 ? 10.565 2.152 -9.817 1.00 96.38 85 ALA A CA 1
ATOM 648 C C . ALA A 1 85 ? 11.713 2.964 -10.446 1.00 96.38 85 ALA A C 1
ATOM 650 O O . ALA A 1 85 ? 12.827 2.471 -10.571 1.00 96.38 85 ALA A O 1
ATOM 651 N N . GLN A 1 86 ? 11.443 4.208 -10.863 1.00 95.62 86 GLN A N 1
ATOM 652 C CA . GLN A 1 86 ? 12.347 5.031 -11.676 1.00 95.62 86 GLN A CA 1
ATOM 653 C C . GLN A 1 86 ? 12.903 4.313 -12.924 1.00 95.62 86 GLN A C 1
ATOM 655 O O . GLN A 1 86 ? 13.945 4.712 -13.430 1.00 95.62 86 GLN A O 1
ATOM 660 N N . TYR A 1 87 ? 12.220 3.276 -13.423 1.00 95.12 87 TYR A N 1
ATOM 661 C CA . TYR A 1 87 ? 12.705 2.385 -14.483 1.00 95.12 87 TYR A CA 1
ATOM 662 C C . TYR A 1 87 ? 14.053 1.712 -14.162 1.00 95.12 87 TYR A C 1
ATOM 664 O O . TYR A 1 87 ? 14.822 1.367 -15.055 1.00 95.12 87 TYR A O 1
ATOM 672 N N . GLU A 1 88 ? 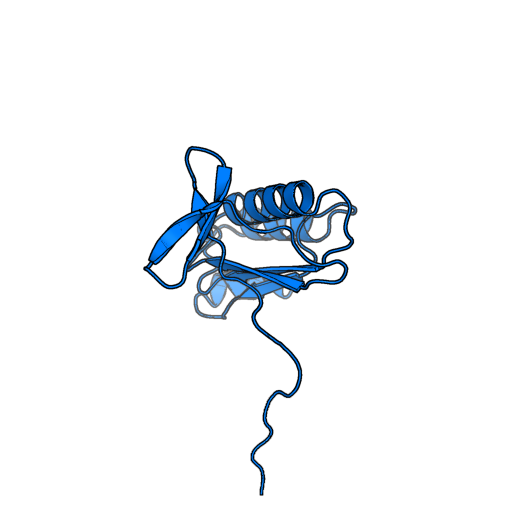14.339 1.496 -12.877 1.00 96.12 88 GLU A N 1
ATOM 673 C CA . GLU A 1 88 ? 15.560 0.855 -12.398 1.00 96.12 88 GLU A CA 1
ATOM 674 C C . GLU A 1 88 ? 15.232 -0.503 -11.760 1.00 96.12 88 GLU A C 1
ATOM 676 O O . GLU A 1 88 ? 14.588 -0.576 -10.710 1.00 96.12 88 GLU A O 1
ATOM 681 N N . GLN A 1 89 ? 15.752 -1.597 -12.326 1.00 95.38 89 GLN A N 1
ATOM 682 C CA . GLN A 1 89 ? 15.540 -2.947 -11.782 1.00 95.38 89 GLN A CA 1
ATOM 683 C C . GLN A 1 89 ? 16.032 -3.079 -10.327 1.00 95.38 89 GLN A C 1
ATOM 685 O O . GLN A 1 89 ? 15.419 -3.766 -9.513 1.00 95.38 89 GLN A O 1
ATOM 690 N N . GLY A 1 90 ? 17.089 -2.347 -9.953 1.00 95.31 90 GLY A N 1
ATOM 691 C CA . GLY A 1 90 ? 17.571 -2.287 -8.570 1.00 95.31 90 GLY A CA 1
ATOM 692 C C . GLY A 1 90 ? 16.544 -1.714 -7.583 1.00 95.31 90 GLY A C 1
ATOM 693 O O . GLY A 1 90 ? 16.495 -2.151 -6.434 1.00 95.31 90 GLY A O 1
ATOM 694 N N . LYS A 1 91 ? 15.685 -0.780 -8.017 1.00 95.75 91 LYS A N 1
ATOM 695 C CA . LYS A 1 91 ? 14.596 -0.227 -7.193 1.00 95.75 91 LYS A CA 1
ATOM 696 C C . LYS A 1 91 ? 13.447 -1.215 -7.048 1.00 95.75 91 LYS A C 1
ATOM 698 O O . LYS A 1 91 ? 12.883 -1.301 -5.959 1.00 95.75 91 LYS A O 1
ATOM 703 N N . VAL A 1 92 ? 13.142 -1.975 -8.104 1.00 96.56 92 VAL A N 1
ATOM 704 C CA . VAL A 1 92 ? 12.186 -3.090 -8.029 1.00 96.56 92 VAL A CA 1
ATOM 705 C C . VAL A 1 92 ? 12.677 -4.130 -7.035 1.00 96.56 92 VAL A C 1
ATOM 707 O O . VAL A 1 92 ? 11.962 -4.445 -6.088 1.00 96.56 92 VAL A O 1
ATOM 710 N N . LYS A 1 93 ? 13.930 -4.575 -7.171 1.00 95.44 93 LYS A N 1
ATOM 711 C CA . LYS A 1 93 ? 14.532 -5.526 -6.236 1.00 95.44 93 LYS A CA 1
ATOM 712 C C . LYS A 1 93 ? 14.500 -5.016 -4.795 1.00 95.44 93 LYS A C 1
ATOM 714 O O . LYS A 1 93 ? 14.047 -5.735 -3.915 1.00 95.44 93 LYS A O 1
ATOM 719 N N . PHE A 1 94 ? 14.919 -3.773 -4.554 1.00 94.88 94 PHE A N 1
ATOM 720 C CA . PHE A 1 94 ? 14.875 -3.176 -3.216 1.00 94.88 94 PHE A CA 1
ATOM 721 C C . PHE A 1 94 ? 13.455 -3.160 -2.627 1.00 94.88 94 PHE A C 1
ATOM 723 O O . PHE A 1 94 ? 13.265 -3.446 -1.447 1.00 94.88 94 PHE A O 1
ATOM 730 N N . PHE A 1 95 ? 12.452 -2.826 -3.443 1.00 96.69 95 PHE A N 1
ATOM 731 C CA . PHE A 1 95 ? 11.055 -2.839 -3.021 1.00 96.69 95 PHE A CA 1
ATOM 732 C C . PHE A 1 95 ? 10.582 -4.253 -2.654 1.00 96.69 95 PHE A C 1
ATOM 734 O O . PHE A 1 95 ? 9.981 -4.432 -1.597 1.00 96.69 95 PHE A O 1
ATOM 741 N N . VAL A 1 96 ? 10.873 -5.242 -3.505 1.00 95.81 96 VAL A N 1
ATOM 742 C CA . VAL A 1 96 ? 10.512 -6.654 -3.300 1.00 95.81 96 VAL A CA 1
ATOM 743 C C . VAL A 1 96 ? 11.200 -7.218 -2.059 1.00 95.81 96 VAL A C 1
ATOM 745 O O . VAL A 1 96 ? 10.526 -7.800 -1.213 1.00 95.81 96 VAL A O 1
ATOM 748 N N . ASP A 1 97 ? 12.504 -6.977 -1.897 1.00 95.62 97 ASP A N 1
ATOM 749 C CA . ASP A 1 97 ? 13.261 -7.399 -0.715 1.00 95.62 97 ASP A CA 1
ATOM 750 C C . ASP A 1 97 ? 12.578 -6.877 0.560 1.00 95.62 97 ASP A C 1
ATOM 752 O O . ASP A 1 97 ? 12.286 -7.652 1.468 1.00 95.62 97 ASP A O 1
ATOM 756 N N . LYS A 1 98 ? 12.203 -5.591 0.584 1.00 96.19 98 LYS A N 1
ATOM 757 C CA . LYS A 1 98 ? 11.500 -4.974 1.716 1.00 96.19 98 LYS A CA 1
ATOM 758 C C . LYS A 1 98 ? 10.072 -5.500 1.922 1.00 96.19 98 LYS A C 1
ATOM 760 O O . LYS A 1 98 ? 9.583 -5.554 3.051 1.00 96.19 98 LYS A O 1
ATOM 765 N N . LEU A 1 99 ? 9.368 -5.866 0.852 1.00 96.25 99 LEU A N 1
ATOM 766 C CA . LEU A 1 99 ? 8.031 -6.461 0.937 1.00 96.25 99 LEU A CA 1
ATOM 767 C C . LEU A 1 99 ? 8.072 -7.845 1.606 1.00 96.25 99 LEU A C 1
ATOM 769 O O . LEU A 1 99 ? 7.166 -8.174 2.363 1.00 96.25 99 LEU A O 1
ATOM 773 N N . PHE A 1 100 ? 9.128 -8.624 1.360 1.00 95.56 100 PHE A N 1
ATOM 774 C CA . PHE A 1 100 ? 9.295 -9.980 1.897 1.00 95.56 100 PHE A CA 1
ATOM 775 C C . PHE A 1 100 ? 10.188 -10.067 3.148 1.00 95.56 100 PHE A C 1
ATOM 777 O O . PHE A 1 100 ? 10.438 -11.164 3.653 1.00 95.56 100 PHE A O 1
ATOM 784 N N . GLU A 1 101 ? 10.648 -8.938 3.691 1.00 96.00 101 GLU A N 1
ATOM 785 C CA . GLU A 1 101 ? 11.274 -8.891 5.015 1.00 96.00 101 GLU A CA 1
ATOM 786 C C . GLU A 1 101 ? 10.324 -9.445 6.092 1.00 96.00 101 GLU A C 1
ATOM 788 O O . GLU A 1 101 ? 9.115 -9.208 6.068 1.00 96.00 101 GLU A O 1
ATOM 793 N N . ARG A 1 102 ? 10.883 -10.158 7.082 1.00 92.38 102 ARG A N 1
ATOM 794 C CA . ARG A 1 102 ? 10.125 -10.851 8.145 1.00 92.38 102 ARG A CA 1
ATOM 795 C C . ARG A 1 102 ? 9.076 -9.966 8.826 1.00 92.38 102 ARG A C 1
ATOM 797 O O . ARG A 1 102 ? 7.984 -10.440 9.120 1.00 92.38 102 ARG A O 1
ATOM 804 N N . ASP A 1 103 ? 9.428 -8.710 9.078 1.00 92.25 103 ASP A N 1
ATOM 805 C CA . ASP A 1 103 ? 8.599 -7.752 9.809 1.00 92.25 103 ASP A CA 1
ATOM 806 C C . ASP A 1 103 ? 8.047 -6.655 8.883 1.00 92.25 103 ASP A C 1
ATOM 808 O O . ASP A 1 103 ? 7.792 -5.530 9.321 1.00 92.25 103 ASP A O 1
ATOM 812 N N . SER A 1 104 ? 7.871 -6.965 7.591 1.00 96.06 104 SER A N 1
ATOM 813 C CA . SER A 1 104 ? 7.350 -5.999 6.627 1.00 96.06 104 SER A CA 1
ATOM 814 C C . SER A 1 104 ? 5.979 -5.474 7.069 1.00 96.06 104 SER A C 1
ATOM 816 O O . SER A 1 104 ? 5.065 -6.253 7.374 1.00 96.06 104 SER A O 1
ATOM 818 N N . PRO A 1 105 ? 5.774 -4.144 7.106 1.00 96.06 105 PRO A N 1
ATOM 819 C CA . PRO A 1 105 ? 4.505 -3.600 7.551 1.00 96.06 105 PRO A CA 1
ATOM 820 C C . PRO A 1 105 ? 3.396 -3.808 6.510 1.00 96.06 105 PRO A C 1
ATOM 822 O O . PRO A 1 105 ? 2.223 -3.728 6.880 1.00 96.06 105 PRO A O 1
ATOM 825 N N . ILE A 1 106 ? 3.742 -4.126 5.256 1.00 97.56 106 ILE A N 1
ATOM 826 C CA . ILE A 1 106 ? 2.825 -4.454 4.158 1.00 97.56 106 ILE A CA 1
ATOM 827 C C . ILE A 1 106 ? 2.836 -5.971 3.949 1.00 97.56 106 ILE A C 1
ATOM 829 O O . ILE A 1 106 ? 3.886 -6.551 3.723 1.00 97.56 106 ILE A O 1
ATOM 833 N N . GLY A 1 107 ? 1.667 -6.610 4.000 1.00 95.81 107 GLY A N 1
ATOM 834 C CA . GLY A 1 107 ? 1.530 -8.054 3.776 1.00 95.81 107 GLY A CA 1
ATOM 835 C C . GLY A 1 107 ? 1.261 -8.445 2.321 1.00 95.81 107 GLY A C 1
ATOM 836 O O . GLY A 1 107 ? 1.488 -9.589 1.947 1.00 95.81 107 GLY A O 1
ATOM 837 N N . ALA A 1 108 ? 0.762 -7.517 1.501 1.00 96.12 108 ALA A N 1
ATOM 838 C CA . ALA A 1 108 ? 0.543 -7.744 0.077 1.00 96.12 108 ALA A CA 1
ATOM 839 C C . ALA A 1 108 ? 0.656 -6.437 -0.709 1.00 96.12 108 ALA A C 1
ATOM 841 O O . ALA A 1 108 ? 0.186 -5.387 -0.261 1.00 96.12 108 ALA A O 1
ATOM 842 N N . PHE A 1 109 ? 1.246 -6.517 -1.895 1.00 97.19 109 PHE A N 1
ATOM 843 C CA . PHE A 1 109 ? 1.334 -5.414 -2.839 1.00 97.19 109 PHE A CA 1
ATOM 844 C C . PHE A 1 109 ? 0.662 -5.802 -4.150 1.00 97.19 109 PHE A C 1
ATOM 846 O O . PHE A 1 109 ? 0.843 -6.911 -4.646 1.00 97.19 109 PHE A O 1
ATOM 853 N N . TYR A 1 110 ? -0.100 -4.867 -4.700 1.00 96.94 110 TYR A N 1
ATOM 854 C CA . TYR A 1 110 ? -0.814 -5.012 -5.954 1.00 96.94 110 TYR A CA 1
ATOM 855 C C . TYR A 1 110 ? -0.493 -3.814 -6.846 1.00 96.94 110 TYR A C 1
ATOM 857 O O . TYR A 1 110 ? -0.453 -2.671 -6.385 1.00 96.94 110 TYR A O 1
ATOM 865 N N . CYS A 1 111 ? -0.307 -4.057 -8.136 1.00 97.31 111 CYS A N 1
ATOM 866 C CA . CYS A 1 111 ? -0.214 -2.997 -9.126 1.00 97.31 111 CYS A CA 1
ATOM 867 C C . CYS A 1 111 ? -0.843 -3.424 -10.451 1.00 97.31 111 CYS A C 1
ATOM 869 O O . CYS A 1 111 ? -1.098 -4.609 -10.669 1.00 97.31 111 CYS A O 1
ATOM 871 N N . SER A 1 112 ? -1.127 -2.448 -11.315 1.00 97.12 112 SER A N 1
ATOM 872 C CA . SER A 1 112 ? -1.460 -2.736 -12.714 1.00 97.12 112 SER A CA 1
ATOM 873 C C . SER A 1 112 ? -0.195 -2.947 -13.548 1.00 97.12 112 SER A C 1
ATOM 875 O O . SER A 1 112 ? 0.886 -2.503 -13.162 1.00 97.12 112 SER A O 1
ATOM 877 N N . ASP A 1 113 ? -0.353 -3.535 -14.729 1.00 95.12 113 ASP A N 1
ATOM 878 C CA . ASP A 1 113 ? 0.666 -3.706 -15.773 1.00 95.12 113 ASP A CA 1
ATOM 879 C C . ASP A 1 113 ? 0.843 -2.460 -16.665 1.00 95.12 113 ASP A C 1
ATOM 881 O O . ASP A 1 113 ? 1.417 -2.533 -17.749 1.00 95.12 113 ASP A O 1
ATOM 885 N N . SER A 1 114 ? 0.382 -1.287 -16.213 1.00 97.38 114 SER A N 1
ATOM 886 C CA . SER A 1 114 ? 0.470 -0.020 -16.960 1.00 97.38 114 SER A CA 1
ATOM 887 C C . SER A 1 114 ? 1.893 0.404 -17.355 1.00 97.38 114 SER A C 1
ATOM 889 O O . SER A 1 114 ? 2.051 1.244 -18.240 1.00 97.38 114 SER A O 1
ATOM 891 N N . LEU A 1 115 ? 2.917 -0.161 -16.706 1.00 96.62 115 LEU A N 1
ATOM 892 C CA . LEU A 1 115 ? 4.333 -0.026 -17.046 1.00 96.62 115 LEU A CA 1
ATOM 893 C C . LEU A 1 115 ? 4.926 -1.431 -17.255 1.00 96.62 115 LEU A C 1
ATOM 895 O O . LEU A 1 115 ? 5.602 -1.939 -16.356 1.00 96.62 115 LEU A O 1
ATOM 899 N N . PRO A 1 116 ? 4.666 -2.068 -18.413 1.00 94.75 116 PRO A N 1
ATOM 900 C CA . PRO A 1 116 ? 4.897 -3.498 -18.616 1.00 94.75 116 PRO A CA 1
ATOM 901 C C . PRO A 1 116 ? 6.358 -3.901 -18.402 1.00 94.75 116 PRO A C 1
ATOM 903 O O . PRO A 1 116 ? 6.615 -4.903 -17.736 1.00 94.75 116 PRO A O 1
ATOM 906 N N . ASP A 1 117 ? 7.307 -3.088 -18.876 1.00 94.38 117 ASP A N 1
ATOM 907 C CA . ASP A 1 117 ? 8.743 -3.336 -18.703 1.00 94.38 117 ASP A CA 1
ATOM 908 C C . ASP A 1 117 ? 9.122 -3.415 -17.220 1.00 94.38 117 ASP A C 1
ATOM 910 O O . ASP A 1 117 ? 9.779 -4.363 -16.798 1.00 94.38 117 ASP A O 1
ATOM 914 N N . VAL A 1 118 ? 8.643 -2.471 -16.403 1.00 95.88 118 VAL A N 1
ATOM 915 C CA . VAL A 1 118 ? 8.941 -2.440 -14.964 1.00 95.88 118 VAL A CA 1
ATOM 916 C C . VAL A 1 118 ? 8.243 -3.586 -14.238 1.00 95.88 118 VAL A C 1
ATOM 918 O O . VAL A 1 118 ? 8.854 -4.254 -13.406 1.00 95.88 118 VAL A O 1
ATOM 921 N N . THR A 1 119 ? 6.971 -3.842 -14.549 1.00 94.06 119 THR A N 1
ATOM 922 C CA . THR A 1 119 ? 6.209 -4.916 -13.899 1.00 94.06 119 THR A CA 1
ATOM 923 C C . THR A 1 119 ? 6.682 -6.307 -14.294 1.00 94.06 119 THR A C 1
ATOM 925 O O . THR A 1 119 ? 6.519 -7.230 -13.504 1.00 94.06 119 THR A O 1
ATOM 928 N N . SER A 1 120 ? 7.313 -6.472 -15.461 1.00 94.81 120 SER A N 1
ATOM 929 C CA . SER A 1 120 ? 7.909 -7.754 -15.852 1.00 94.81 120 SER A CA 1
ATOM 930 C C . SER A 1 120 ? 8.996 -8.207 -14.870 1.00 94.81 120 SER A C 1
ATOM 932 O O . SER A 1 120 ? 9.115 -9.396 -14.603 1.00 94.81 120 SER A O 1
ATOM 934 N N . TRP A 1 121 ? 9.699 -7.264 -14.231 1.00 95.44 121 TRP A N 1
ATOM 935 C CA . TRP A 1 121 ? 10.727 -7.543 -13.222 1.00 95.44 121 TRP A CA 1
ATOM 936 C C . TRP A 1 121 ? 10.167 -7.962 -11.853 1.00 95.44 121 TRP A C 1
ATOM 938 O O . TRP A 1 121 ? 10.943 -8.279 -10.956 1.00 95.44 121 TRP A O 1
ATOM 948 N N . LEU A 1 122 ? 8.842 -7.926 -11.653 1.00 89.19 122 LEU A N 1
ATOM 949 C CA . LEU A 1 122 ? 8.190 -8.468 -10.451 1.00 89.19 122 LEU A CA 1
ATOM 950 C C . LEU A 1 122 ? 7.941 -9.981 -10.541 1.00 89.19 122 LEU A C 1
ATOM 952 O O . LEU A 1 122 ? 7.591 -10.587 -9.532 1.00 89.19 122 LEU A O 1
ATOM 956 N N . VAL A 1 123 ? 8.047 -10.564 -11.740 1.00 71.25 123 VAL A N 1
ATOM 957 C CA . VAL A 1 123 ? 7.631 -11.945 -12.048 1.00 71.25 123 VAL A CA 1
ATOM 958 C C . VAL A 1 123 ? 8.808 -12.938 -11.990 1.00 71.25 123 VAL A C 1
ATOM 960 O O . VAL A 1 123 ? 8.612 -14.119 -12.264 1.00 71.25 123 VAL A O 1
ATOM 963 N N . ASP A 1 124 ? 10.000 -12.488 -11.586 1.00 49.72 124 ASP A N 1
ATOM 964 C CA . ASP A 1 124 ? 11.223 -13.307 -11.536 1.00 49.72 124 ASP A CA 1
ATOM 965 C C . ASP A 1 124 ? 11.474 -13.976 -10.172 1.00 49.72 124 ASP A C 1
ATOM 967 O O . ASP A 1 124 ? 11.524 -13.262 -9.140 1.00 49.72 124 ASP A O 1
#

Secondary structure (DSSP, 8-state):
-------S-------EE-TTT--EEEE-TT--EEEPPPPPTTPEEEEEEEEESSSHHHHHHHHHHHHHTTT---EEEEEEEEE-GGG-HHHHHHHHHHHSSTT-S-SEEEE-SSSHHHHHTT--

Sequence (124 aa):
MATTLLHGLKLEQVLFIDKDTRQLKSRDSDGKVVYAKPVSEGAHVLIADDFTNSGSTLFNAADTMRKHAQGSAIHVSAYVTHFVAQYEQGKVKFFVDKLFERDSPIGAFYCSDSLPDVTSWLVD

Organism: NCBI:txid156173

Foldseek 3Di:
DDDDDPPDDDDPFDWDQDPPPRFTWGADPVRDIDGDDADDAAEEAEAEDAEDQQCPVVQSNLVSNCVSNVPRHYAYAYEYAYHPVVLDLVSVVNNVCLQPPPVRSHVYYYYDCPPVSNVVSVVD

InterPro domains:
  IPR000836 Phosphoribosyltransferase domain [cd06223] (1-100)
  IPR029057 Phosphoribosyltransferase-like [G3DSA:3.40.50.2020] (1-120)
  IPR029057 Phosphoribosyltransferase-like [SSF53271] (24-103)

Radius of gyration: 16.18 Å; chains: 1; bounding box: 45×34×38 Å